Protein AF-A0A1S8A7Q3-F1 (afdb_monomer_lite)

Foldseek 3Di:
DDDDDPPVVVVVLVVVLVVLVVVLVVDDLDLVLLLSLLVSLVSVVVVVNNVSNLVSLVVSVVSCVVVQVDDDPPDDDPNVVPPPDPQDPVNVVSSVVSSVSSVVSND

pLDDT: mean 77.12, std 13.8, range [43.53, 89.88]

Structure (mmCIF, N/CA/C/O backbone):
data_AF-A0A1S8A7Q3-F1
#
_entry.id   AF-A0A1S8A7Q3-F1
#
loop_
_atom_site.group_PDB
_atom_site.id
_atom_site.type_symbol
_atom_site.label_atom_id
_atom_site.label_alt_id
_atom_site.label_comp_id
_atom_site.label_asym_id
_atom_site.label_entity_id
_atom_site.label_seq_id
_atom_site.pdbx_PDB_ins_code
_atom_site.Cartn_x
_atom_site.Cartn_y
_atom_site.Cartn_z
_atom_site.occupancy
_atom_site.B_iso_or_equiv
_atom_site.auth_seq_id
_atom_site.auth_comp_id
_atom_site.auth_asym_id
_atom_site.auth_atom_id
_atom_site.pdbx_PDB_model_num
ATOM 1 N N . MET A 1 1 ? -15.967 -12.655 19.298 1.00 45.88 1 MET A N 1
ATOM 2 C CA . MET A 1 1 ? -15.620 -12.280 20.685 1.00 45.88 1 MET A CA 1
ATOM 3 C C . MET A 1 1 ? -14.186 -11.767 20.641 1.00 45.88 1 MET A C 1
ATOM 5 O O . MET A 1 1 ? -13.265 -12.544 20.836 1.00 45.88 1 MET A O 1
ATOM 9 N N . TYR A 1 2 ? -13.997 -10.515 20.213 1.00 48.84 2 TYR A N 1
ATOM 10 C CA . TYR A 1 2 ? -12.668 -9.909 20.085 1.00 48.84 2 TYR A CA 1
ATOM 11 C C . TYR A 1 2 ? -12.393 -9.081 21.335 1.00 48.84 2 TYR A C 1
ATOM 13 O O . TYR A 1 2 ? -13.276 -8.371 21.813 1.00 48.84 2 TYR A O 1
ATOM 21 N N . SER A 1 3 ? -11.207 -9.302 21.898 1.00 53.03 3 SER A N 1
ATOM 22 C CA . SER A 1 3 ? -10.698 -8.719 23.135 1.00 53.03 3 SER A CA 1
ATOM 23 C C . SER A 1 3 ? -10.966 -7.223 23.215 1.00 53.03 3 SER A C 1
ATOM 25 O O . SER A 1 3 ? -10.858 -6.535 22.202 1.00 53.03 3 SER A O 1
ATOM 27 N N . ALA A 1 4 ? -11.264 -6.741 24.423 1.00 57.72 4 ALA A N 1
ATOM 28 C CA . ALA A 1 4 ? -11.310 -5.323 24.748 1.00 57.72 4 ALA A CA 1
ATOM 29 C C . ALA A 1 4 ? -10.131 -4.611 24.074 1.00 57.72 4 ALA A C 1
ATOM 31 O O . ALA A 1 4 ? -8.975 -4.910 24.378 1.00 57.72 4 ALA A O 1
ATOM 32 N N . PHE A 1 5 ? -10.426 -3.753 23.097 1.00 64.44 5 PHE A N 1
ATOM 33 C CA . PHE A 1 5 ? -9.410 -2.907 22.504 1.00 64.44 5 PHE A CA 1
ATOM 34 C C . PHE A 1 5 ? -8.821 -2.073 23.638 1.00 64.44 5 PHE A C 1
ATOM 36 O O . PHE A 1 5 ? -9.559 -1.375 24.332 1.00 64.44 5 PHE A O 1
ATOM 43 N N . ASP A 1 6 ? -7.515 -2.191 23.862 1.00 74.31 6 ASP A N 1
ATOM 44 C CA . ASP A 1 6 ? -6.815 -1.304 24.782 1.00 74.31 6 ASP A CA 1
ATOM 45 C C . ASP A 1 6 ? -7.044 0.133 24.294 1.00 74.31 6 ASP A C 1
ATOM 47 O O . ASP A 1 6 ? -6.691 0.480 23.161 1.00 74.31 6 ASP A O 1
ATOM 51 N N . GLU A 1 7 ? -7.688 0.955 25.124 1.00 72.75 7 GLU A N 1
ATOM 52 C CA . GLU A 1 7 ? -8.033 2.333 24.775 1.00 72.75 7 GLU A CA 1
ATOM 53 C C . GLU A 1 7 ? -6.787 3.146 24.395 1.00 72.75 7 GLU A C 1
ATOM 55 O O . GLU A 1 7 ? -6.856 3.980 23.490 1.00 72.75 7 GLU A O 1
ATOM 60 N N . ASN A 1 8 ? -5.626 2.853 24.992 1.00 77.81 8 ASN A N 1
ATOM 61 C CA . ASN A 1 8 ? -4.366 3.502 24.631 1.00 77.81 8 ASN A CA 1
ATOM 62 C C . ASN A 1 8 ? -3.899 3.070 23.236 1.00 77.81 8 ASN A C 1
ATOM 64 O O . ASN A 1 8 ? -3.468 3.899 22.432 1.00 77.81 8 ASN A O 1
ATOM 68 N N . ALA A 1 9 ? -4.028 1.784 22.901 1.00 78.06 9 ALA A N 1
ATOM 69 C CA . ALA A 1 9 ? -3.676 1.286 21.573 1.00 78.06 9 ALA A CA 1
ATOM 70 C C . ALA A 1 9 ? -4.587 1.880 20.484 1.00 78.06 9 ALA A C 1
ATOM 72 O O . ALA A 1 9 ? -4.111 2.210 19.394 1.00 78.06 9 ALA A O 1
ATOM 73 N N . MET A 1 10 ? -5.874 2.090 20.783 1.00 77.50 10 MET A N 1
ATOM 74 C CA . MET A 1 10 ? -6.799 2.742 19.849 1.00 77.50 10 MET A CA 1
ATOM 75 C C . MET A 1 10 ? -6.460 4.213 19.594 1.00 77.50 10 MET A C 1
ATOM 77 O O . MET A 1 10 ? -6.620 4.687 18.466 1.00 77.50 10 MET A O 1
ATOM 81 N N . GLN A 1 11 ? -5.969 4.940 20.604 1.00 80.25 11 GLN A N 1
ATOM 82 C CA . GLN A 1 11 ? -5.518 6.324 20.422 1.00 80.25 11 GLN A CA 1
ATOM 83 C C . GLN A 1 11 ? -4.344 6.394 19.440 1.00 80.25 11 GLN A C 1
ATOM 85 O O . GLN A 1 11 ? -4.357 7.211 18.517 1.00 80.25 11 GLN A O 1
ATOM 90 N N . HIS A 1 12 ? -3.374 5.486 19.571 1.00 83.06 12 HIS A N 1
ATOM 91 C CA . HIS A 1 12 ? -2.264 5.389 18.624 1.00 83.06 12 HIS A CA 1
ATOM 92 C C . HIS A 1 12 ? -2.731 4.991 17.222 1.00 83.06 12 HIS A C 1
ATOM 94 O O . HIS A 1 12 ? -2.335 5.632 16.251 1.00 83.06 12 HIS A O 1
ATOM 100 N N . ALA A 1 13 ? -3.612 3.993 17.103 1.00 81.88 13 ALA A N 1
ATOM 101 C CA . ALA A 1 13 ? -4.171 3.580 15.815 1.00 81.88 13 ALA A CA 1
ATOM 102 C C . ALA A 1 13 ? -4.899 4.735 15.107 1.00 81.88 13 ALA A C 1
ATOM 104 O O . ALA A 1 13 ? -4.733 4.932 13.904 1.00 81.88 13 ALA A O 1
ATOM 105 N N . THR A 1 14 ? -5.648 5.543 15.861 1.00 82.12 14 THR A N 1
ATOM 106 C CA . THR A 1 14 ? -6.333 6.732 15.336 1.00 82.12 14 THR A CA 1
ATOM 107 C C . THR A 1 14 ? -5.337 7.800 14.880 1.00 82.12 14 THR A C 1
ATOM 109 O O . THR A 1 14 ? -5.499 8.356 13.795 1.00 82.12 14 THR A O 1
ATOM 112 N N . GLY A 1 15 ? -4.282 8.052 15.662 1.00 85.81 15 GLY A N 1
ATOM 113 C CA . GLY A 1 15 ? -3.219 8.988 15.287 1.00 85.81 15 GLY A CA 1
ATOM 114 C C . GLY A 1 15 ? -2.486 8.565 14.011 1.00 85.81 15 GLY A C 1
ATOM 115 O O . GLY A 1 15 ? -2.323 9.372 13.097 1.00 85.81 15 GLY A O 1
ATOM 116 N N . PHE A 1 16 ? -2.116 7.285 13.900 1.00 87.44 16 PHE A N 1
ATOM 117 C CA . PHE A 1 16 ? -1.483 6.750 12.693 1.00 87.44 16 PHE A CA 1
ATOM 118 C C . PHE A 1 16 ? -2.401 6.825 11.475 1.00 87.44 16 PHE A C 1
ATOM 120 O O . PHE A 1 16 ? -1.938 7.198 10.399 1.00 87.44 16 PHE A O 1
ATOM 127 N N . LEU A 1 17 ? -3.693 6.526 11.639 1.00 85.69 17 LEU A N 1
ATOM 128 C CA . LEU A 1 17 ? -4.674 6.660 10.566 1.00 85.69 17 LEU A CA 1
ATOM 129 C C . LEU A 1 17 ? -4.757 8.107 10.064 1.00 85.69 17 LEU A C 1
ATOM 131 O O . LEU A 1 17 ? -4.696 8.334 8.860 1.00 85.69 17 LEU A O 1
ATOM 135 N N . GLN A 1 18 ? -4.835 9.085 10.967 1.00 87.25 18 GLN A N 1
ATOM 136 C CA . GLN A 1 18 ? -4.904 10.497 10.591 1.00 87.25 18 GLN A CA 1
ATOM 137 C C . GLN A 1 18 ? -3.645 10.949 9.836 1.00 87.25 18 GLN A C 1
ATOM 139 O O . GLN A 1 18 ? -3.740 11.640 8.822 1.00 87.25 18 GLN A O 1
ATOM 144 N N . SER A 1 19 ? -2.461 10.542 10.299 1.00 87.25 19 SER A N 1
ATOM 145 C CA . SER A 1 19 ? -1.204 10.825 9.600 1.00 87.25 19 SER A CA 1
ATOM 146 C C . SER A 1 19 ? -1.136 10.146 8.231 1.00 87.25 19 SER A C 1
ATOM 148 O O . SER A 1 19 ? -0.692 10.767 7.266 1.00 87.25 19 SER A O 1
ATOM 150 N N . ALA A 1 20 ? -1.611 8.902 8.122 1.00 87.19 20 ALA A N 1
ATOM 151 C CA . ALA A 1 20 ? -1.685 8.187 6.853 1.00 87.19 20 ALA A CA 1
ATOM 152 C C . ALA A 1 20 ? -2.639 8.882 5.870 1.00 87.19 20 ALA A C 1
ATOM 154 O O . ALA A 1 20 ? -2.288 9.052 4.708 1.00 87.19 20 ALA A O 1
ATOM 155 N N . GLU A 1 21 ? -3.801 9.355 6.330 1.00 86.06 21 GLU A N 1
ATOM 156 C CA . GLU A 1 21 ? -4.758 10.121 5.521 1.00 86.06 21 GLU A CA 1
ATOM 157 C C . GLU A 1 21 ? -4.186 11.458 5.034 1.00 86.06 21 GLU A C 1
ATOM 159 O O . GLU A 1 21 ? -4.414 11.844 3.889 1.00 86.06 21 GLU A O 1
ATOM 164 N N . GLN A 1 22 ? -3.417 12.158 5.871 1.00 87.56 22 GLN A N 1
ATOM 165 C CA . GLN A 1 22 ? -2.749 13.400 5.472 1.00 87.56 22 GLN A CA 1
ATOM 166 C C . GLN A 1 22 ? -1.671 13.156 4.416 1.00 87.56 22 GLN A C 1
ATOM 168 O O . GLN A 1 22 ? -1.602 13.892 3.432 1.00 87.56 22 GLN A O 1
ATOM 173 N N . LEU A 1 23 ? -0.852 12.117 4.605 1.00 86.94 23 LEU A N 1
ATOM 174 C CA . LEU A 1 23 ? 0.175 11.735 3.638 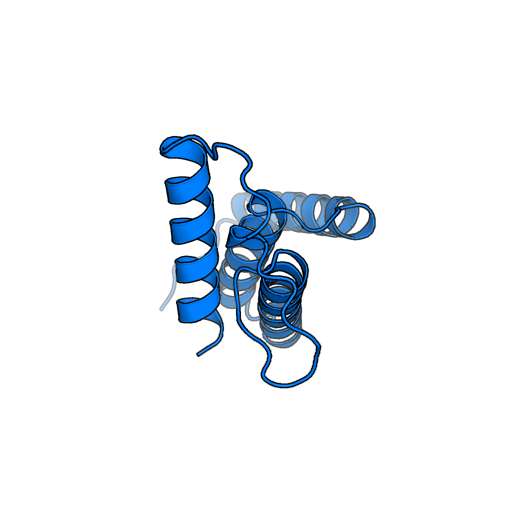1.00 86.94 23 LEU A CA 1
ATOM 175 C C . LEU A 1 23 ? -0.454 11.273 2.316 1.00 86.94 23 LEU A C 1
ATOM 177 O O . LEU A 1 23 ? 0.052 11.591 1.244 1.00 86.94 23 LEU A O 1
ATOM 181 N N . TRP A 1 24 ? -1.594 10.582 2.383 1.00 84.38 24 TRP A N 1
ATOM 182 C CA . TRP A 1 24 ? -2.312 10.081 1.213 1.00 84.38 24 TRP A CA 1
ATOM 183 C C . TRP A 1 24 ? -2.660 11.182 0.205 1.00 84.38 24 TRP A C 1
ATOM 185 O O . TRP A 1 24 ? -2.569 10.964 -0.998 1.00 84.38 24 TRP A O 1
ATOM 195 N N . MET A 1 25 ? -2.991 12.386 0.682 1.00 81.88 25 MET A N 1
ATOM 196 C CA . MET A 1 25 ? -3.369 13.519 -0.175 1.00 81.88 25 MET A CA 1
ATOM 197 C C . MET A 1 25 ? -2.236 14.030 -1.074 1.00 81.88 25 MET A C 1
ATOM 199 O O . MET A 1 25 ? -2.500 14.729 -2.050 1.00 81.88 25 MET A O 1
ATOM 203 N N . THR A 1 26 ? -0.980 13.727 -0.747 1.00 84.38 26 THR A N 1
ATOM 204 C CA . THR A 1 26 ? 0.202 14.211 -1.478 1.00 84.38 26 THR A CA 1
ATOM 205 C C . THR A 1 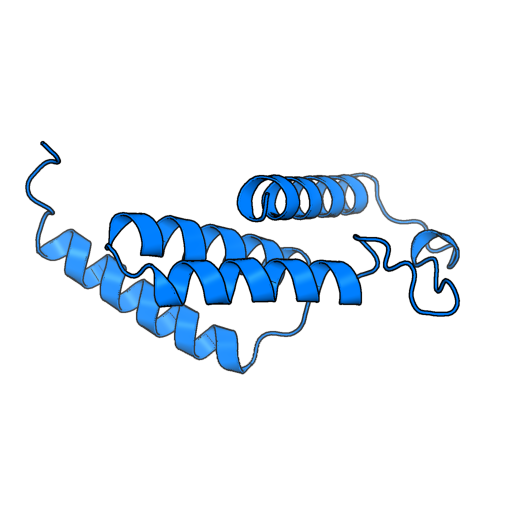26 ? 1.007 13.081 -2.117 1.00 84.38 26 THR A C 1
ATOM 207 O O . THR A 1 26 ? 2.008 13.335 -2.791 1.00 84.38 26 THR A O 1
ATOM 210 N N . GLN A 1 27 ? 0.576 11.834 -1.926 1.00 83.00 27 GLN A N 1
ATOM 211 C CA . GLN A 1 27 ? 1.311 10.649 -2.333 1.00 83.00 27 GLN A CA 1
ATOM 212 C C . GLN A 1 27 ? 1.180 10.402 -3.846 1.00 83.00 27 GLN A C 1
ATOM 214 O O . GLN A 1 27 ? 0.081 10.343 -4.392 1.00 83.00 27 GLN A O 1
ATOM 219 N N . GLN A 1 28 ? 2.309 10.194 -4.528 1.00 83.50 28 GLN A N 1
ATOM 220 C CA . GLN A 1 28 ? 2.324 9.758 -5.929 1.00 83.50 28 GLN A CA 1
ATOM 221 C C . GLN A 1 28 ? 2.136 8.239 -6.051 1.00 83.50 28 GLN A C 1
ATOM 223 O O . GLN A 1 28 ? 2.491 7.477 -5.143 1.00 83.50 28 GLN A O 1
ATOM 228 N N . SER A 1 29 ? 1.633 7.789 -7.202 1.00 82.88 29 SER A N 1
ATOM 229 C CA . SER A 1 29 ? 1.484 6.370 -7.536 1.00 82.88 29 SER A CA 1
ATOM 230 C C . SER A 1 29 ? 2.850 5.681 -7.575 1.00 82.88 29 SER A C 1
ATOM 232 O O . SER A 1 29 ? 3.694 5.965 -8.419 1.00 82.88 29 SER A O 1
ATOM 234 N N . SER A 1 30 ? 3.080 4.771 -6.630 1.00 86.44 30 SER A N 1
ATOM 235 C CA . SER A 1 30 ? 4.288 3.949 -6.530 1.00 86.44 30 SER A CA 1
ATOM 236 C C . SER A 1 30 ? 3.931 2.592 -5.927 1.00 86.44 30 SER A C 1
ATOM 238 O O . SER A 1 30 ? 2.893 2.460 -5.278 1.00 86.44 30 SER A O 1
ATOM 240 N N . CYS A 1 31 ? 4.793 1.584 -6.080 1.00 84.62 31 CYS A N 1
ATOM 241 C CA . CYS A 1 31 ? 4.553 0.270 -5.468 1.00 84.62 31 CYS A CA 1
ATOM 242 C C . CYS A 1 31 ? 4.432 0.346 -3.940 1.00 84.62 31 CYS A C 1
ATOM 244 O O . CYS A 1 31 ? 3.655 -0.399 -3.348 1.00 84.62 31 CYS A O 1
ATOM 246 N N . LEU A 1 32 ? 5.162 1.269 -3.306 1.00 87.00 32 LEU A N 1
ATOM 247 C CA . LEU A 1 32 ? 5.089 1.488 -1.865 1.00 87.00 32 LEU A CA 1
ATOM 248 C C . LEU A 1 32 ? 3.758 2.136 -1.466 1.00 87.00 32 LEU A C 1
ATOM 250 O O . LEU A 1 32 ? 3.125 1.687 -0.515 1.00 87.00 32 LEU A O 1
ATOM 254 N N . SER A 1 33 ? 3.316 3.150 -2.216 1.00 88.81 33 SER A N 1
ATOM 255 C CA . SER A 1 33 ? 2.015 3.808 -2.014 1.00 88.81 33 SER A CA 1
ATOM 256 C C . SER A 1 33 ? 0.872 2.804 -2.153 1.00 88.81 33 SER A C 1
ATOM 258 O O . SER A 1 33 ? -0.033 2.759 -1.325 1.00 88.81 33 SER A O 1
ATOM 260 N N . MET A 1 34 ? 0.974 1.943 -3.163 1.00 88.94 34 MET A N 1
ATOM 261 C CA . MET A 1 34 ? 0.015 0.892 -3.461 1.00 88.94 34 MET A CA 1
ATOM 262 C C . MET A 1 34 ? -0.056 -0.161 -2.341 1.00 88.94 34 MET A C 1
ATOM 264 O O . MET A 1 34 ? -1.141 -0.487 -1.864 1.00 88.94 34 MET A O 1
ATOM 268 N N . ALA A 1 35 ? 1.091 -0.645 -1.852 1.00 88.25 35 ALA A N 1
ATOM 269 C CA . ALA A 1 35 ? 1.140 -1.547 -0.700 1.00 88.25 35 ALA A CA 1
ATOM 270 C C . ALA A 1 35 ? 0.602 -0.880 0.581 1.00 88.25 35 ALA A C 1
ATOM 272 O O . ALA A 1 35 ? -0.135 -1.502 1.346 1.00 88.25 35 ALA A O 1
ATOM 273 N N . GLY A 1 36 ? 0.921 0.401 0.794 1.00 89.44 36 GLY A N 1
ATOM 274 C CA . GLY A 1 36 ? 0.399 1.195 1.905 1.00 89.44 36 GLY A CA 1
ATOM 275 C C . GLY A 1 36 ? -1.126 1.307 1.887 1.00 89.44 36 GLY A C 1
ATOM 276 O O . GLY A 1 36 ? -1.761 1.152 2.927 1.00 89.44 36 GLY A O 1
ATOM 277 N N . ALA A 1 37 ? -1.722 1.490 0.709 1.00 89.88 37 ALA A N 1
ATOM 278 C CA . ALA A 1 37 ? -3.170 1.553 0.525 1.00 89.88 37 ALA A CA 1
ATOM 279 C C . ALA A 1 37 ? -3.869 0.242 0.922 1.00 89.88 37 ALA A C 1
ATOM 281 O O . ALA A 1 37 ? -4.869 0.259 1.640 1.00 89.88 37 ALA A O 1
ATOM 282 N N . VAL A 1 38 ? -3.298 -0.902 0.528 1.00 89.81 38 VAL A N 1
ATOM 283 C CA . VAL A 1 38 ? -3.790 -2.230 0.934 1.00 89.81 38 VAL A CA 1
ATOM 284 C C . VAL A 1 38 ? -3.707 -2.399 2.452 1.00 89.81 38 VAL A C 1
ATOM 286 O O . VAL A 1 38 ? -4.689 -2.786 3.083 1.00 89.81 38 VAL A O 1
ATOM 289 N N . LEU A 1 39 ? -2.573 -2.049 3.068 1.00 88.31 39 LEU A N 1
ATOM 290 C CA . LEU A 1 39 ? -2.400 -2.135 4.524 1.00 88.31 39 LEU A CA 1
ATOM 291 C C . LEU A 1 39 ? -3.380 -1.230 5.284 1.00 88.31 39 LEU A C 1
ATOM 293 O O . LEU A 1 39 ? -3.918 -1.630 6.320 1.00 88.31 39 LEU A O 1
ATOM 297 N N . LEU A 1 40 ? -3.642 -0.029 4.765 1.00 88.00 40 LEU A N 1
ATOM 298 C CA . LEU A 1 40 ? -4.608 0.903 5.339 1.00 88.00 40 LEU A CA 1
ATOM 299 C C . LEU A 1 40 ? -6.032 0.347 5.243 1.00 88.00 40 LEU A C 1
ATOM 301 O O . LEU A 1 40 ? -6.775 0.375 6.221 1.00 88.00 40 LEU A O 1
ATOM 305 N N . SER A 1 41 ? -6.381 -0.227 4.092 1.00 87.81 41 SER A N 1
ATOM 306 C CA . SER A 1 41 ? -7.662 -0.892 3.867 1.00 87.81 41 SER A CA 1
ATOM 307 C C . SER A 1 41 ? -7.885 -2.060 4.844 1.00 87.81 41 SER A C 1
ATOM 309 O O . SER A 1 41 ? -8.910 -2.101 5.525 1.00 87.81 41 SER A O 1
ATOM 311 N N . ILE A 1 42 ? -6.895 -2.943 5.028 1.00 85.81 42 ILE A N 1
ATOM 312 C CA . ILE A 1 42 ? -6.949 -4.045 6.010 1.00 85.81 42 ILE A CA 1
ATOM 313 C C . ILE A 1 42 ? -7.126 -3.504 7.437 1.00 85.81 42 ILE A C 1
ATOM 315 O O . ILE A 1 42 ? -7.963 -3.987 8.202 1.00 85.81 42 ILE A O 1
ATOM 319 N N . SER A 1 43 ? -6.367 -2.467 7.796 1.00 83.94 43 SER A N 1
ATOM 320 C CA . SER A 1 43 ? -6.419 -1.860 9.133 1.00 83.94 43 SER A CA 1
ATOM 321 C C . SER A 1 43 ? -7.782 -1.224 9.432 1.00 83.94 43 SER A C 1
ATOM 323 O O . SER A 1 43 ? -8.249 -1.229 10.571 1.00 83.94 43 SER A O 1
ATOM 325 N N . LEU A 1 44 ? -8.451 -0.687 8.411 1.00 81.44 44 LEU A N 1
ATOM 326 C CA . LEU A 1 44 ? -9.780 -0.087 8.525 1.00 81.44 44 LEU A CA 1
ATOM 327 C C . LEU A 1 44 ? -10.902 -1.127 8.612 1.00 81.44 44 LEU A C 1
ATOM 329 O O . LEU A 1 44 ? -11.909 -0.858 9.270 1.00 81.44 44 LEU A O 1
ATOM 333 N N . MET A 1 45 ? -10.710 -2.316 8.031 1.00 80.75 45 MET A N 1
ATOM 334 C CA . MET A 1 45 ? -11.651 -3.434 8.153 1.00 80.75 45 MET A CA 1
ATOM 335 C C . MET A 1 45 ? -11.784 -3.876 9.612 1.00 80.75 45 MET A C 1
ATOM 337 O O . MET A 1 45 ? -12.893 -4.048 10.111 1.00 80.75 45 MET A O 1
ATOM 341 N N . GLY A 1 46 ? -10.662 -3.949 10.338 1.00 71.12 46 GLY A N 1
ATOM 342 C CA . GLY A 1 46 ? -10.663 -4.246 11.775 1.00 71.12 46 GLY A CA 1
ATOM 343 C C . GLY A 1 46 ? -11.413 -3.215 12.632 1.00 71.12 46 GLY A C 1
ATOM 344 O O . GLY A 1 46 ? -11.804 -3.528 13.753 1.00 71.12 46 GLY A O 1
ATOM 345 N N . ASN A 1 47 ? -11.648 -2.012 12.097 1.00 67.88 47 ASN A N 1
ATOM 346 C CA . ASN A 1 47 ? -12.332 -0.903 12.765 1.00 67.88 47 ASN A CA 1
ATOM 347 C C . ASN A 1 47 ? -13.782 -0.687 12.277 1.00 67.88 47 ASN A C 1
ATOM 349 O O . ASN A 1 47 ? -14.406 0.301 12.663 1.00 67.88 47 ASN A O 1
ATOM 353 N N . GLY A 1 48 ? -14.318 -1.564 11.414 1.00 67.88 48 GLY A N 1
ATOM 354 C CA . GLY A 1 48 ? -15.697 -1.480 10.907 1.00 67.88 48 GLY A CA 1
ATOM 355 C C . GLY A 1 48 ? -15.970 -0.293 9.972 1.00 67.88 48 GLY A C 1
ATOM 356 O O . GLY A 1 48 ? -17.107 0.164 9.867 1.00 67.88 48 GLY A O 1
ATOM 357 N N . LYS A 1 49 ? -14.934 0.256 9.320 1.00 71.25 49 LYS A N 1
ATOM 358 C CA . LYS A 1 49 ? -15.049 1.401 8.396 1.00 71.25 49 LYS A CA 1
ATOM 359 C C . LYS A 1 49 ? -15.145 0.951 6.933 1.00 71.25 49 LYS A C 1
ATOM 361 O O . LYS A 1 49 ? -14.344 1.377 6.101 1.00 71.25 49 LYS A O 1
ATOM 366 N N . ASP A 1 50 ? -16.137 0.128 6.607 1.00 71.75 50 ASP A N 1
ATOM 367 C CA . ASP A 1 50 ? -16.245 -0.585 5.319 1.00 71.75 50 ASP A CA 1
ATOM 368 C C . ASP A 1 50 ? -16.172 0.326 4.077 1.00 71.75 50 ASP A C 1
ATOM 370 O O . ASP A 1 50 ? -15.532 -0.011 3.081 1.00 71.75 50 ASP A O 1
ATOM 374 N N . HIS A 1 51 ? -16.745 1.533 4.138 1.00 74.81 51 HIS A N 1
ATOM 375 C CA . HIS A 1 51 ? -16.659 2.498 3.034 1.00 74.81 51 HIS A CA 1
ATOM 376 C C . HIS A 1 51 ? -15.226 2.981 2.758 1.00 74.81 51 HIS A C 1
ATOM 378 O O . HIS A 1 51 ? -14.851 3.189 1.605 1.00 74.81 51 HIS A O 1
ATOM 384 N N . ALA A 1 52 ? -14.414 3.153 3.803 1.00 77.88 52 ALA A N 1
ATOM 385 C CA . ALA A 1 52 ? -13.025 3.571 3.656 1.00 77.88 52 ALA A CA 1
ATOM 386 C C . ALA A 1 52 ? -12.137 2.403 3.196 1.00 77.88 52 ALA A C 1
ATOM 388 O O . ALA A 1 52 ? -11.221 2.618 2.406 1.00 77.88 52 ALA A O 1
ATOM 389 N N . VAL A 1 53 ? -12.454 1.171 3.616 1.00 82.50 53 VAL A N 1
ATOM 390 C CA . VAL A 1 53 ? -11.794 -0.063 3.153 1.00 82.50 53 VAL A CA 1
ATOM 391 C C . VAL A 1 53 ? -11.858 -0.157 1.628 1.00 82.50 53 VAL A C 1
ATOM 393 O O . VAL A 1 53 ? -10.815 -0.228 0.974 1.00 82.50 53 VAL A O 1
ATOM 396 N N . LEU A 1 54 ? -13.066 -0.078 1.059 1.00 83.50 54 LEU A N 1
ATOM 397 C CA . LEU A 1 54 ? -13.279 -0.191 -0.387 1.00 83.50 54 LEU A CA 1
ATOM 398 C C . LEU A 1 54 ? -12.591 0.928 -1.174 1.00 83.50 54 LEU A C 1
ATOM 400 O O . LEU A 1 54 ? -12.037 0.666 -2.241 1.00 83.50 54 LEU A O 1
ATOM 404 N N . ARG A 1 55 ? -12.575 2.157 -0.637 1.00 88.69 55 ARG A N 1
ATOM 405 C CA . ARG A 1 55 ? -11.883 3.289 -1.270 1.00 88.69 55 ARG A CA 1
ATOM 406 C C . ARG A 1 55 ? -10.397 2.992 -1.458 1.00 88.69 55 ARG A C 1
ATOM 408 O O . ARG A 1 55 ? -9.914 3.021 -2.580 1.00 88.69 55 ARG A O 1
ATOM 415 N N . TYR A 1 56 ? -9.690 2.647 -0.382 1.00 88.12 56 TYR A N 1
ATOM 416 C CA . TYR A 1 56 ? -8.247 2.407 -0.462 1.00 88.12 56 TYR A CA 1
ATOM 417 C C . TYR A 1 56 ? -7.885 1.160 -1.270 1.00 88.12 56 TYR A C 1
ATOM 419 O O . TYR A 1 56 ? -6.850 1.147 -1.928 1.00 88.12 56 TYR A O 1
ATOM 427 N N . ALA A 1 57 ? -8.736 0.129 -1.255 1.00 87.06 57 ALA A N 1
ATOM 428 C CA . ALA A 1 57 ? -8.554 -1.043 -2.106 1.00 87.06 57 ALA A CA 1
ATOM 429 C C . ALA A 1 57 ? -8.644 -0.668 -3.597 1.00 87.06 57 ALA A C 1
ATOM 431 O O . ALA A 1 57 ? -7.748 -1.010 -4.373 1.00 87.06 57 ALA A O 1
ATOM 432 N N . THR A 1 58 ? -9.666 0.116 -3.960 1.00 88.06 58 THR A N 1
ATOM 433 C CA . THR A 1 58 ? -9.884 0.608 -5.330 1.00 88.06 58 THR A CA 1
ATOM 434 C C . THR A 1 58 ? -8.748 1.525 -5.781 1.00 88.06 58 THR A C 1
ATOM 436 O O . THR A 1 58 ? -8.221 1.357 -6.879 1.00 88.06 58 THR A O 1
ATOM 439 N N . ASP A 1 59 ? -8.314 2.451 -4.922 1.00 89.69 59 ASP A N 1
ATOM 440 C CA . ASP A 1 59 ? -7.198 3.346 -5.235 1.00 89.69 59 ASP A CA 1
ATOM 441 C C . ASP A 1 59 ? -5.895 2.557 -5.461 1.00 89.69 59 ASP A C 1
ATOM 443 O O . ASP A 1 59 ? -5.120 2.878 -6.361 1.00 89.69 59 ASP A O 1
ATOM 447 N N . ALA A 1 60 ? -5.657 1.485 -4.691 1.00 89.50 60 ALA A N 1
ATOM 448 C CA . ALA A 1 60 ? -4.500 0.610 -4.888 1.00 89.50 60 ALA A CA 1
ATOM 449 C C . ALA A 1 60 ? -4.530 -0.090 -6.258 1.00 89.50 60 ALA A C 1
ATOM 451 O O . ALA A 1 60 ? -3.497 -0.219 -6.918 1.00 89.50 60 ALA A O 1
ATOM 452 N N . LEU A 1 61 ? -5.712 -0.523 -6.703 1.00 88.81 61 LEU A N 1
ATOM 453 C CA . LEU A 1 61 ? -5.895 -1.136 -8.017 1.00 88.81 61 LEU A CA 1
ATOM 454 C C . LEU A 1 61 ? -5.605 -0.137 -9.146 1.00 88.81 61 LEU A C 1
ATOM 456 O O . LEU A 1 61 ? -4.897 -0.470 -10.098 1.00 88.81 61 LEU A O 1
ATOM 460 N N . GLU A 1 62 ? -6.096 1.093 -9.012 1.00 88.00 62 GLU A N 1
ATOM 461 C CA . GLU A 1 62 ? -5.853 2.171 -9.973 1.00 88.00 62 GLU A CA 1
ATOM 462 C C . GLU A 1 62 ? -4.366 2.555 -10.038 1.00 88.00 62 GLU A C 1
ATOM 464 O O . GLU A 1 62 ? -3.802 2.676 -11.126 1.00 88.00 62 GLU A O 1
ATOM 469 N N . MET A 1 63 ? -3.679 2.635 -8.892 1.00 87.81 63 MET A N 1
ATOM 470 C CA . MET A 1 63 ? -2.224 2.830 -8.862 1.00 87.81 63 MET A CA 1
ATOM 471 C C . MET A 1 63 ? -1.487 1.719 -9.615 1.00 87.81 63 MET A C 1
ATOM 473 O O . MET A 1 63 ? -0.551 1.999 -10.362 1.00 87.81 63 MET A O 1
ATOM 477 N N . GLY A 1 64 ? -1.910 0.462 -9.468 1.00 85.00 64 GLY A N 1
ATOM 478 C CA . GLY A 1 64 ? -1.310 -0.653 -10.199 1.00 85.00 64 GLY A CA 1
ATOM 479 C C . GLY A 1 64 ? -1.528 -0.583 -11.712 1.00 85.00 64 GLY A C 1
ATOM 480 O O . GLY A 1 64 ? -0.619 -0.935 -12.466 1.00 85.00 64 GLY A O 1
ATOM 481 N N . ARG A 1 65 ? -2.676 -0.067 -12.173 1.00 85.19 65 ARG A N 1
ATOM 482 C CA . ARG A 1 65 ? -2.933 0.204 -13.602 1.00 85.19 65 ARG A CA 1
ATOM 483 C C . ARG A 1 65 ? -2.021 1.312 -14.125 1.00 85.19 65 ARG A C 1
ATOM 485 O O . ARG A 1 65 ? -1.361 1.124 -15.141 1.00 85.19 65 ARG A O 1
ATOM 492 N N . GLN A 1 66 ? -1.900 2.420 -13.392 1.00 84.06 66 GLN A N 1
ATOM 493 C CA . GLN A 1 66 ? -1.012 3.538 -13.750 1.00 84.06 66 GLN A CA 1
ATOM 494 C C . GLN A 1 66 ? 0.467 3.132 -13.799 1.00 84.06 66 GLN A C 1
ATOM 496 O O . GLN A 1 66 ? 1.230 3.653 -14.609 1.00 84.06 66 GLN A O 1
ATOM 501 N N . LEU A 1 67 ? 0.872 2.179 -12.956 1.00 81.69 67 LEU A N 1
ATOM 502 C CA . LEU A 1 67 ? 2.221 1.609 -12.938 1.00 81.69 67 LEU A CA 1
ATOM 503 C C . LEU A 1 67 ? 2.444 0.525 -14.009 1.00 81.69 67 LEU A C 1
ATOM 505 O O . LEU A 1 67 ? 3.548 -0.014 -14.100 1.00 81.69 67 LEU A O 1
ATOM 509 N N . GLY A 1 68 ? 1.421 0.182 -14.800 1.00 79.31 68 GLY A N 1
ATOM 510 C CA . GLY A 1 68 ? 1.486 -0.869 -15.819 1.00 79.31 68 GLY A CA 1
ATOM 511 C C . GLY A 1 68 ? 1.603 -2.288 -15.251 1.00 79.31 68 GLY A C 1
ATOM 512 O O . GLY A 1 68 ? 2.037 -3.192 -15.959 1.00 79.31 68 GLY A O 1
ATOM 513 N N . LEU A 1 69 ? 1.250 -2.492 -13.976 1.00 81.19 69 LEU A N 1
ATOM 514 C CA . LEU A 1 69 ? 1.289 -3.800 -13.307 1.00 81.19 69 LEU A CA 1
ATOM 515 C C . LEU A 1 69 ? 0.054 -4.649 -13.625 1.00 81.19 69 LEU A C 1
ATOM 517 O O . LEU A 1 69 ? 0.114 -5.876 -13.556 1.00 81.19 69 LEU A O 1
ATOM 521 N N . PHE A 1 70 ? -1.057 -4.001 -13.977 1.00 81.12 70 PHE A N 1
ATOM 522 C CA . PHE A 1 70 ? -2.299 -4.649 -14.380 1.00 81.12 70 PHE A CA 1
ATOM 523 C C . PHE A 1 70 ? -2.660 -4.230 -15.800 1.00 81.12 70 PHE A C 1
ATOM 525 O O . PHE A 1 70 ? -2.561 -3.056 -16.151 1.00 81.12 70 PHE A O 1
ATOM 532 N N . HIS A 1 71 ? -3.061 -5.198 -16.622 1.00 68.75 71 HIS A N 1
ATOM 533 C CA . HIS A 1 71 ? -3.430 -4.929 -18.004 1.00 68.75 71 HIS A CA 1
ATOM 534 C C . HIS A 1 71 ? -4.870 -4.427 -18.079 1.00 68.75 71 HIS A C 1
ATOM 536 O O . HIS A 1 71 ? -5.787 -5.086 -17.590 1.00 68.75 71 HIS A O 1
ATOM 542 N N . ASP A 1 72 ? -5.060 -3.296 -18.748 1.00 61.62 72 ASP A N 1
ATOM 543 C CA . ASP A 1 72 ? -6.365 -2.847 -19.201 1.00 61.62 72 ASP A CA 1
ATOM 544 C C . ASP A 1 72 ? -6.537 -3.174 -20.674 1.00 61.62 72 ASP A C 1
ATOM 546 O O . ASP A 1 72 ? -5.752 -2.732 -21.510 1.00 61.62 72 ASP A O 1
ATOM 550 N N . ASN A 1 73 ? -7.621 -3.859 -21.020 1.00 50.97 73 ASN A N 1
ATOM 551 C CA . ASN A 1 73 ? -7.992 -4.128 -22.411 1.00 50.97 73 ASN A CA 1
ATOM 552 C C . ASN A 1 73 ? -8.449 -2.863 -23.189 1.00 50.97 73 ASN A C 1
ATOM 554 O O . ASN A 1 73 ? -9.118 -2.993 -24.212 1.00 50.97 73 ASN A O 1
ATOM 558 N N . THR A 1 74 ? -8.152 -1.638 -22.729 1.00 46.38 74 THR A N 1
ATOM 559 C CA . THR A 1 74 ? -8.776 -0.388 -23.219 1.00 46.38 74 THR A CA 1
ATOM 560 C C . THR A 1 74 ? -7.814 0.730 -23.656 1.00 46.38 74 THR A C 1
ATOM 562 O O . THR A 1 74 ? -8.220 1.890 -23.695 1.00 46.38 74 THR A O 1
ATOM 565 N N . GLY A 1 75 ? -6.568 0.447 -24.047 1.00 46.47 75 GLY A N 1
ATOM 566 C CA . GLY A 1 75 ? -5.692 1.486 -24.619 1.00 46.47 75 GLY A CA 1
ATOM 567 C C . GLY A 1 75 ? -4.364 0.960 -25.164 1.00 46.47 75 GLY A C 1
ATOM 568 O O . GLY A 1 75 ? -3.967 -0.141 -24.786 1.00 46.47 75 GLY A O 1
ATOM 569 N N . PRO A 1 76 ? -3.691 1.702 -26.076 1.00 43.53 76 PRO A N 1
ATOM 570 C CA . PRO A 1 76 ? -2.511 1.215 -26.776 1.00 43.53 76 PRO A CA 1
ATOM 571 C C . PRO A 1 76 ? -1.443 0.861 -25.751 1.00 43.53 76 PRO A C 1
ATOM 573 O O . PRO A 1 76 ? -1.066 1.673 -24.907 1.00 43.53 76 PRO A O 1
ATOM 576 N N . SER A 1 77 ? -1.033 -0.396 -25.821 1.00 48.78 77 SER A N 1
ATOM 577 C CA . SER A 1 77 ? -0.195 -1.104 -24.875 1.00 48.78 77 SER A CA 1
ATOM 578 C C . SER A 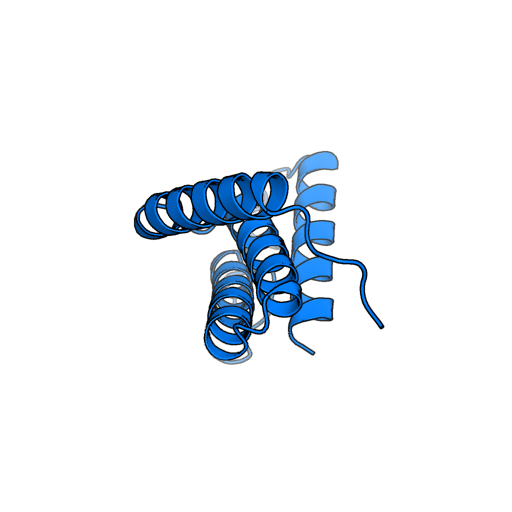1 77 ? 1.137 -0.387 -24.673 1.00 48.78 77 SER A C 1
ATOM 580 O O . SER A 1 77 ? 2.108 -0.628 -25.379 1.00 48.78 77 SER A O 1
ATOM 582 N N . GLY A 1 78 ? 1.197 0.489 -23.677 1.00 45.16 78 GLY A N 1
ATOM 583 C CA . GLY A 1 78 ? 2.452 0.888 -23.066 1.00 45.16 78 GLY A CA 1
ATOM 584 C C . GLY A 1 78 ? 2.887 -0.233 -22.140 1.00 45.16 78 GLY A C 1
ATOM 585 O O . GLY A 1 78 ? 2.702 -0.137 -20.930 1.00 45.16 78 GLY A O 1
ATOM 586 N N . ASN A 1 79 ? 3.406 -1.326 -22.701 1.00 46.94 79 ASN A N 1
ATOM 587 C CA . ASN A 1 79 ? 4.164 -2.297 -21.926 1.00 46.94 79 ASN A CA 1
ATOM 588 C C . ASN A 1 79 ? 5.283 -1.513 -21.220 1.00 46.94 79 ASN A C 1
ATOM 590 O O . ASN A 1 79 ? 6.286 -1.160 -21.830 1.00 46.94 79 ASN A O 1
ATOM 594 N N . VAL A 1 80 ? 5.149 -1.234 -19.922 1.00 50.28 80 VAL A N 1
ATOM 595 C CA . VAL A 1 80 ? 6.273 -0.708 -19.123 1.00 50.28 80 VAL A CA 1
ATOM 596 C C . VAL A 1 80 ? 7.433 -1.720 -19.133 1.00 50.28 80 VAL A C 1
ATOM 598 O O . VAL A 1 80 ? 8.589 -1.342 -18.983 1.00 50.28 80 VAL A O 1
ATOM 601 N N . TYR A 1 81 ? 7.133 -2.991 -19.423 1.00 48.84 81 TYR A N 1
ATOM 602 C CA . TYR A 1 81 ? 8.102 -4.051 -19.706 1.00 48.84 81 TYR A CA 1
ATOM 603 C C . TYR A 1 81 ? 8.794 -3.952 -21.083 1.00 48.84 81 TYR A C 1
ATOM 605 O O . TYR A 1 81 ? 9.785 -4.644 -21.295 1.00 48.84 81 TYR A O 1
ATOM 613 N N . GLU A 1 82 ? 8.314 -3.124 -22.020 1.00 46.91 82 GLU A N 1
ATOM 614 C CA . GLU A 1 82 ? 8.946 -2.912 -23.338 1.00 46.91 82 GLU A CA 1
ATOM 615 C C . GLU A 1 82 ? 9.973 -1.779 -23.339 1.00 46.91 82 GLU A C 1
ATOM 617 O O . GLU A 1 82 ? 10.836 -1.730 -24.216 1.00 46.91 82 GLU A O 1
ATOM 622 N N . SER A 1 83 ? 9.943 -0.887 -22.347 1.00 47.84 83 SER A N 1
ATOM 623 C CA . SER A 1 83 ? 11.047 0.045 -22.160 1.00 47.84 83 SER A CA 1
ATOM 624 C C . SER A 1 83 ? 12.169 -0.723 -21.474 1.00 47.84 83 SER A C 1
ATOM 626 O O . SER A 1 83 ? 12.108 -0.915 -20.265 1.00 47.84 83 SER A O 1
ATOM 628 N N . GLY A 1 84 ? 13.149 -1.196 -22.251 1.00 49.09 84 GLY A N 1
ATOM 629 C CA . GLY A 1 84 ? 14.314 -1.996 -21.840 1.00 49.09 84 GLY A CA 1
ATOM 630 C C . GLY A 1 84 ? 15.249 -1.330 -20.821 1.00 49.09 84 GLY A C 1
ATOM 631 O O . GLY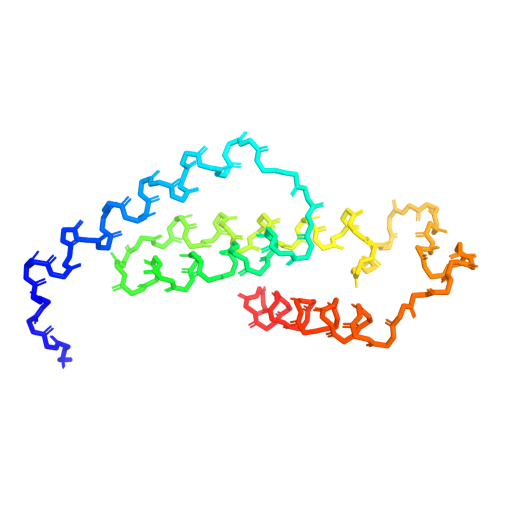 A 1 84 ? 16.451 -1.222 -21.050 1.00 49.09 84 GLY A O 1
ATOM 632 N N . ALA A 1 85 ? 14.700 -0.870 -19.702 1.00 58.06 85 ALA A N 1
ATOM 633 C CA . ALA A 1 85 ? 15.420 -0.551 -18.492 1.00 58.06 85 ALA A CA 1
ATOM 634 C C . ALA A 1 85 ? 15.673 -1.865 -17.752 1.00 58.06 85 ALA A C 1
ATOM 636 O O . ALA A 1 85 ? 14.750 -2.644 -17.512 1.00 58.06 85 ALA A O 1
ATOM 637 N N . ASP A 1 86 ? 16.932 -2.111 -17.416 1.00 63.62 86 ASP A N 1
ATOM 638 C CA . ASP A 1 86 ? 17.360 -3.274 -16.648 1.00 63.62 86 ASP A CA 1
ATOM 639 C C . ASP A 1 86 ? 16.822 -3.127 -15.212 1.00 63.62 86 ASP A C 1
ATOM 641 O O . ASP A 1 86 ? 17.425 -2.477 -14.356 1.00 63.62 86 ASP A O 1
ATOM 645 N N . ILE A 1 87 ? 15.602 -3.617 -14.971 1.00 71.06 87 ILE A N 1
ATOM 646 C CA . ILE A 1 87 ? 14.981 -3.599 -13.645 1.00 71.06 87 ILE A CA 1
ATOM 647 C C . ILE A 1 87 ? 15.740 -4.607 -12.786 1.00 71.06 87 ILE A C 1
ATOM 649 O O . ILE A 1 87 ? 15.816 -5.791 -13.120 1.00 71.06 87 ILE A O 1
ATOM 653 N N . SER A 1 88 ? 16.275 -4.155 -11.652 1.00 81.94 88 SER A N 1
ATOM 654 C CA . SER A 1 88 ? 16.960 -5.058 -10.725 1.00 81.94 88 SER A CA 1
ATOM 655 C C . SER A 1 88 ? 16.023 -6.177 -10.246 1.00 81.94 88 SER A C 1
ATOM 657 O O . SER A 1 88 ? 14.815 -5.979 -10.081 1.00 81.94 88 SER A O 1
ATOM 659 N N . GLY A 1 89 ? 16.571 -7.363 -9.969 1.00 83.88 89 GLY A N 1
ATOM 660 C CA . GLY A 1 89 ? 15.768 -8.499 -9.498 1.00 83.88 89 GLY A CA 1
ATOM 661 C C . GLY A 1 89 ? 14.972 -8.200 -8.218 1.00 83.88 89 GLY A C 1
ATOM 662 O O . GLY A 1 89 ? 13.852 -8.691 -8.059 1.00 83.88 89 GLY A O 1
ATOM 663 N N . ASP A 1 90 ? 15.507 -7.355 -7.336 1.00 84.19 90 ASP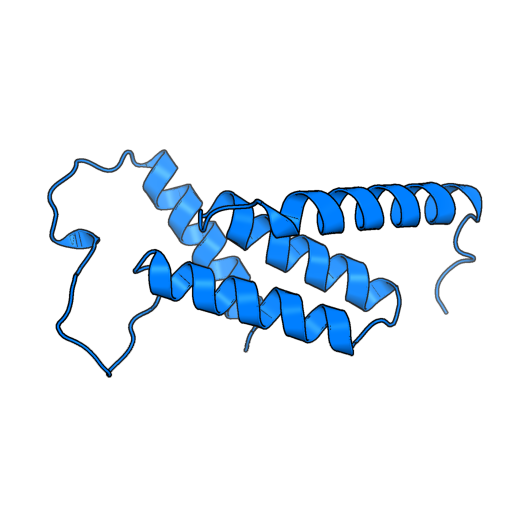 A N 1
ATOM 664 C CA . ASP A 1 90 ? 14.823 -6.938 -6.109 1.00 84.19 90 ASP A CA 1
ATOM 665 C C . ASP A 1 90 ? 13.645 -6.000 -6.390 1.00 84.19 90 ASP A C 1
ATOM 667 O O . ASP A 1 90 ? 12.581 -6.142 -5.785 1.00 84.19 90 ASP A O 1
ATOM 671 N N . GLU A 1 91 ? 13.787 -5.093 -7.357 1.00 79.50 91 GLU A N 1
ATOM 672 C CA . GLU A 1 91 ? 12.706 -4.204 -7.773 1.00 79.50 91 GLU A CA 1
ATOM 673 C C . GLU A 1 91 ? 11.573 -4.976 -8.461 1.00 79.50 91 GLU A C 1
ATOM 675 O O . GLU A 1 91 ? 10.397 -4.755 -8.159 1.00 79.50 91 GLU A O 1
ATOM 680 N N . LEU A 1 92 ? 11.907 -5.947 -9.316 1.00 83.56 92 LEU A N 1
ATOM 681 C CA . LEU A 1 92 ? 10.915 -6.835 -9.924 1.00 83.56 92 LEU A CA 1
ATOM 682 C C . LEU A 1 92 ? 10.154 -7.633 -8.858 1.00 83.56 92 LEU A C 1
ATOM 684 O O . LEU A 1 92 ? 8.928 -7.761 -8.925 1.00 83.56 92 LEU A O 1
ATOM 688 N N . ARG A 1 93 ? 10.865 -8.146 -7.849 1.00 84.69 93 ARG A N 1
ATOM 689 C CA . ARG A 1 93 ? 10.262 -8.887 -6.738 1.00 84.69 93 ARG A CA 1
ATOM 690 C C . ARG A 1 93 ? 9.332 -7.997 -5.911 1.00 84.69 93 ARG A C 1
ATOM 692 O O . ARG A 1 93 ? 8.211 -8.408 -5.622 1.00 84.69 93 ARG A O 1
ATOM 699 N N . ALA A 1 94 ? 9.756 -6.778 -5.575 1.00 82.56 94 ALA A N 1
ATOM 700 C CA . ALA A 1 94 ? 8.935 -5.822 -4.833 1.00 82.56 94 ALA A CA 1
ATOM 701 C C . ALA A 1 94 ? 7.649 -5.459 -5.595 1.00 82.56 94 ALA A C 1
ATOM 703 O O . ALA A 1 94 ? 6.559 -5.508 -5.023 1.00 82.56 94 ALA A O 1
ATOM 704 N N . ARG A 1 95 ? 7.762 -5.179 -6.901 1.00 84.12 95 ARG A N 1
ATOM 705 C CA . ARG A 1 95 ? 6.617 -4.932 -7.794 1.00 84.12 95 ARG A CA 1
ATOM 706 C C . ARG A 1 95 ? 5.665 -6.126 -7.836 1.00 84.12 95 ARG A C 1
ATOM 708 O O . ARG A 1 95 ? 4.458 -5.946 -7.701 1.00 84.12 95 ARG A O 1
ATOM 715 N N . SER A 1 96 ? 6.208 -7.337 -7.958 1.00 84.12 96 SER A N 1
ATOM 716 C CA . SER A 1 96 ? 5.423 -8.577 -8.008 1.00 84.12 96 SER A CA 1
ATOM 717 C C . SER A 1 96 ? 4.636 -8.806 -6.718 1.00 84.12 96 SER A C 1
ATOM 719 O O . SER A 1 96 ? 3.449 -9.113 -6.774 1.00 84.12 96 SER A O 1
ATOM 721 N N . TYR A 1 97 ? 5.260 -8.613 -5.551 1.00 87.31 97 TYR A N 1
ATOM 722 C CA . TYR A 1 97 ? 4.567 -8.754 -4.269 1.00 87.31 97 TYR A CA 1
ATOM 723 C C . TYR A 1 97 ? 3.508 -7.680 -4.048 1.00 87.31 97 TYR A C 1
ATOM 725 O O . TYR A 1 97 ? 2.424 -7.996 -3.563 1.00 87.31 97 TYR A O 1
ATOM 733 N N . ALA A 1 98 ? 3.789 -6.432 -4.428 1.00 86.56 98 ALA A N 1
ATOM 734 C CA . ALA A 1 98 ? 2.805 -5.363 -4.335 1.00 86.56 98 ALA A CA 1
ATOM 735 C C . ALA A 1 98 ? 1.597 -5.650 -5.245 1.00 86.56 98 ALA A C 1
ATOM 737 O O . ALA A 1 98 ? 0.458 -5.579 -4.788 1.00 86.56 98 ALA A O 1
ATOM 738 N N . ALA A 1 99 ? 1.836 -6.047 -6.500 1.00 87.12 99 ALA A N 1
ATOM 739 C CA . ALA A 1 99 ? 0.781 -6.411 -7.444 1.00 87.12 99 ALA A CA 1
ATOM 740 C C . ALA A 1 99 ? -0.048 -7.605 -6.947 1.00 87.12 99 ALA A C 1
ATOM 742 O O . ALA A 1 99 ? -1.278 -7.564 -6.971 1.00 87.12 99 ALA A O 1
ATOM 743 N N . TRP A 1 100 ? 0.614 -8.646 -6.434 1.00 87.75 100 TRP A N 1
ATOM 744 C CA . TRP A 1 100 ? -0.058 -9.808 -5.857 1.00 87.75 100 TRP A CA 1
ATOM 745 C C . TRP A 1 100 ? -0.912 -9.423 -4.643 1.00 87.75 100 TRP A C 1
ATOM 747 O O . TRP A 1 100 ? -2.065 -9.838 -4.554 1.00 87.75 100 TRP A O 1
ATOM 757 N N . GLY A 1 101 ? -0.394 -8.589 -3.738 1.00 87.00 101 GLY A N 1
ATOM 758 C CA . GLY A 1 101 ? -1.142 -8.115 -2.572 1.00 87.00 101 GLY A CA 1
ATOM 759 C C . GLY A 1 101 ? -2.414 -7.354 -2.953 1.00 87.00 101 GLY A C 1
ATOM 760 O O . GLY A 1 101 ? -3.479 -7.629 -2.408 1.00 87.00 101 GLY A O 1
ATOM 761 N N . VAL A 1 102 ? -2.329 -6.455 -3.937 1.00 88.00 102 VAL A N 1
ATOM 762 C CA . VAL A 1 102 ? -3.491 -5.703 -4.439 1.00 88.00 102 VAL A CA 1
ATOM 763 C C . VAL A 1 102 ? -4.517 -6.608 -5.104 1.00 88.00 102 VAL A C 1
ATOM 765 O O . VAL A 1 102 ? -5.708 -6.439 -4.850 1.00 88.00 102 VAL A O 1
ATOM 768 N N . PHE A 1 103 ? -4.071 -7.559 -5.930 1.00 85.56 103 PHE A N 1
ATOM 769 C CA . PHE A 1 103 ? -4.958 -8.509 -6.596 1.00 85.56 103 PHE A CA 1
ATOM 770 C C . PHE A 1 103 ? -5.760 -9.324 -5.577 1.00 85.56 103 PHE A C 1
ATOM 772 O O . PHE A 1 103 ? -6.978 -9.370 -5.661 1.00 85.56 103 PHE A O 1
ATOM 779 N N . ASN A 1 104 ? -5.102 -9.904 -4.569 1.00 85.94 104 ASN A N 1
ATOM 780 C CA . ASN A 1 104 ? -5.792 -10.729 -3.569 1.00 85.94 104 ASN A CA 1
ATOM 781 C C . ASN A 1 104 ? -6.744 -9.930 -2.672 1.00 85.94 104 ASN A C 1
ATOM 783 O O . ASN A 1 104 ? -7.648 -10.511 -2.087 1.00 85.94 104 ASN A O 1
ATOM 787 N N . TRP A 1 105 ? -6.525 -8.623 -2.528 1.00 86.06 105 TRP A N 1
ATOM 788 C CA . TRP A 1 105 ? -7.367 -7.777 -1.688 1.00 86.06 105 TRP A CA 1
ATOM 789 C C . TRP A 1 105 ? -8.580 -7.183 -2.424 1.00 86.06 105 TRP A C 1
ATOM 791 O O . TRP A 1 105 ? -9.538 -6.767 -1.780 1.00 86.06 105 TRP A O 1
ATOM 801 N N . ASN A 1 106 ? -8.543 -7.130 -3.761 1.00 78.00 106 ASN A N 1
ATOM 802 C CA . ASN A 1 106 ? -9.601 -6.548 -4.599 1.00 78.00 106 ASN A CA 1
ATOM 803 C C . ASN A 1 106 ? -10.496 -7.582 -5.315 1.00 78.00 106 ASN A C 1
ATOM 805 O O . ASN A 1 106 ? -11.407 -7.172 -6.035 1.00 78.00 106 ASN A O 1
ATOM 809 N N . VAL A 1 107 ? -10.233 -8.885 -5.164 1.00 59.34 107 VAL A N 1
ATOM 810 C CA . VAL A 1 107 ? -11.017 -9.997 -5.751 1.00 59.34 107 VAL A CA 1
ATOM 811 C C . VAL A 1 107 ? -11.957 -10.584 -4.708 1.00 59.34 107 VAL A C 1
ATOM 813 O O . VAL A 1 107 ? -13.127 -10.842 -5.068 1.00 59.34 107 V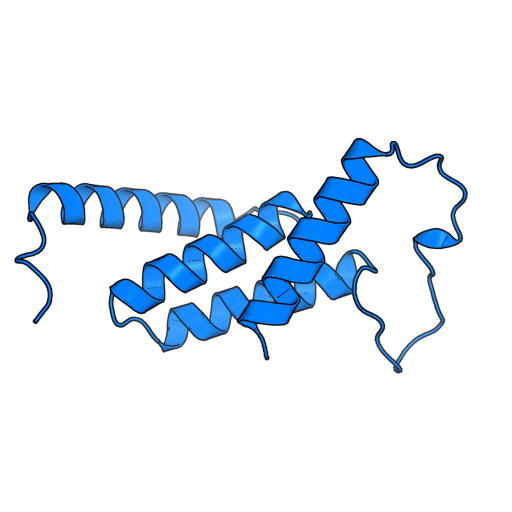AL A O 1
#

Radius of gyration: 16.34 Å; chains: 1; bounding box: 34×26×52 Å

Secondary structure (DSSP, 8-state):
------HHHHHHHHHHHHHHHHHHTT--S-HHHHHHHHHHHHHHHTTT-HHHHHHHHHHHHHHHHHTTSS--TTS----TTTS-----HHHHHHHHHHHHHHHHHH-

Organism: Rosellinia necatrix (NCBI:txid77044)

Sequence (107 aa):
MYSAFDENAMQHATGFLQSAEQLWMTQQSSCLSMAGAVLLSISLMGNGKDHAVLRYATDALEMGRQLGLFHDNTGPSGNVYESGADISGDELRARSYAAWGVFNWNV